Protein AF-A0A7C6FV66-F1 (afdb_monomer_lite)

Sequence (81 aa):
MKSNKSIFIIFFLVLLVSTVGFTEEQVITPQELEGKTLPQIYMMRNEIFAQRGRPFKTYELNNYFRSQDWYQIGVNEDGTV

Foldseek 3Di:
DDDPVVVVVVVVVVVVVVPDDDDDPDDDDVVNCPPDDPVRVVVVVVVVVQLVQDADPDPVSNVVSVVDPNGHHDADPVRHD

Radius of gyration: 20.5 Å; chains: 1; bounding box: 44×24×64 Å

Secondary structure (DSSP, 8-state):
----HHHHHHHHHHHHHTT------PPPPGGGGTT--HHHHHHHHHHHHHHTT----SHHHHHHHHTSTT------TTS--

pLDDT: mean 83.98, std 14.48, range [48.31, 97.88]

Structure (mmCIF, N/CA/C/O backbone):
data_AF-A0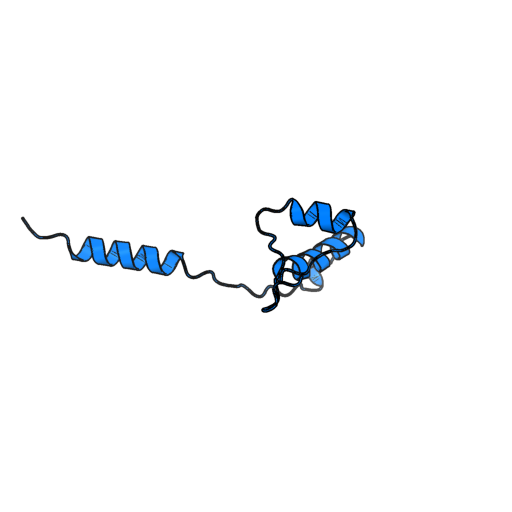A7C6FV66-F1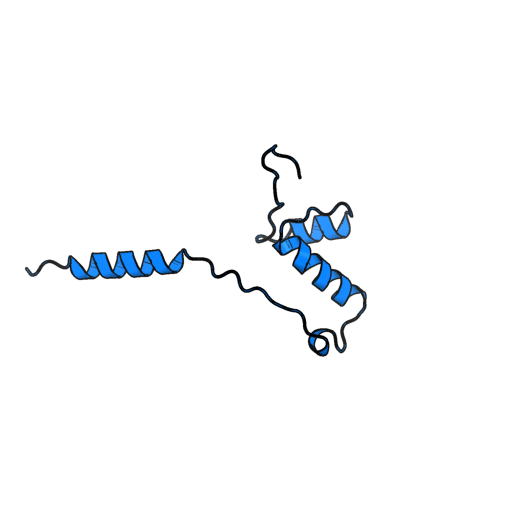
#
_entry.id   AF-A0A7C6FV66-F1
#
loop_
_atom_site.group_PDB
_atom_site.id
_atom_site.type_symbol
_atom_site.label_atom_id
_atom_site.label_alt_id
_atom_site.label_comp_id
_atom_site.label_asym_id
_atom_site.label_entity_id
_atom_site.label_seq_id
_atom_site.pdbx_PDB_ins_code
_atom_site.Cartn_x
_atom_site.Cartn_y
_atom_site.Cartn_z
_atom_site.occupancy
_atom_site.B_iso_or_equiv
_atom_site.auth_seq_id
_atom_site.auth_comp_id
_atom_site.auth_asym_id
_atom_site.auth_atom_id
_atom_site.pdbx_PDB_model_num
ATOM 1 N N . MET A 1 1 ? -28.876 9.616 -51.366 1.00 48.31 1 MET A N 1
ATOM 2 C CA . MET A 1 1 ? -28.189 8.862 -50.294 1.00 48.31 1 MET A CA 1
ATOM 3 C C . MET A 1 1 ? -27.497 9.877 -49.383 1.00 48.31 1 MET A C 1
ATOM 5 O O . MET A 1 1 ? -26.512 10.474 -49.797 1.00 48.31 1 MET A O 1
ATOM 9 N N . LYS A 1 2 ? -28.100 10.227 -48.238 1.00 52.38 2 LYS A N 1
ATOM 10 C CA . LYS A 1 2 ? -27.637 11.336 -47.377 1.00 52.38 2 LYS A CA 1
ATOM 11 C C . LYS A 1 2 ? -26.470 10.827 -46.522 1.00 52.38 2 LYS A C 1
ATOM 13 O O . LYS A 1 2 ? -26.588 9.767 -45.931 1.00 52.38 2 LYS A O 1
ATOM 18 N N . SER A 1 3 ? -25.331 11.515 -46.540 1.00 61.59 3 SER A N 1
ATOM 19 C CA . SER A 1 3 ? -24.080 11.023 -45.947 1.00 61.59 3 SER A CA 1
ATOM 20 C C . SER A 1 3 ? -24.080 11.131 -44.414 1.00 61.59 3 SER A C 1
ATOM 22 O O . SER A 1 3 ? -24.253 12.215 -43.865 1.00 61.59 3 SER A O 1
ATOM 24 N N . ASN A 1 4 ? -23.827 10.009 -43.737 1.00 61.56 4 ASN A N 1
ATOM 25 C CA . ASN A 1 4 ? -23.907 9.799 -42.281 1.00 61.56 4 ASN A CA 1
ATOM 26 C C . ASN A 1 4 ? -22.703 10.368 -41.499 1.00 61.56 4 ASN A C 1
ATOM 28 O O . ASN A 1 4 ? -22.351 9.861 -40.435 1.00 61.56 4 ASN A O 1
ATOM 32 N N . LYS A 1 5 ? -22.019 11.385 -42.032 1.00 64.94 5 LYS A N 1
ATOM 33 C CA . LYS A 1 5 ? -20.748 11.898 -41.483 1.00 64.94 5 LYS A CA 1
ATOM 34 C C . LYS A 1 5 ? -20.884 12.398 -40.038 1.00 64.94 5 LYS A C 1
ATOM 36 O O . LYS A 1 5 ? -19.965 12.231 -39.246 1.00 64.94 5 LYS A O 1
ATOM 41 N N . SER A 1 6 ? -22.054 12.924 -39.673 1.00 65.12 6 SER A N 1
ATOM 42 C CA . SER A 1 6 ? -22.355 13.379 -38.311 1.00 65.12 6 SER A CA 1
ATOM 43 C C . SER A 1 6 ? -22.436 12.238 -37.290 1.00 65.12 6 SER A C 1
ATOM 45 O O . SER A 1 6 ? -22.066 12.438 -36.141 1.00 65.12 6 SER A O 1
ATOM 47 N N . ILE A 1 7 ? -22.856 11.033 -37.696 1.00 69.31 7 ILE A N 1
ATOM 48 C CA . ILE A 1 7 ? -22.918 9.856 -36.809 1.00 69.31 7 ILE A CA 1
ATOM 49 C C . ILE A 1 7 ? -21.508 9.385 -36.448 1.00 69.31 7 ILE A C 1
ATOM 51 O O . ILE A 1 7 ? -21.246 9.076 -35.292 1.00 69.31 7 ILE A O 1
ATOM 55 N N . PHE A 1 8 ? -20.582 9.408 -37.411 1.00 69.94 8 PHE A N 1
ATOM 56 C CA . PHE A 1 8 ? -19.176 9.077 -37.168 1.00 69.94 8 PHE A CA 1
ATOM 57 C C . PHE A 1 8 ? -18.506 10.062 -36.205 1.00 69.94 8 PHE A C 1
ATOM 59 O O . PHE A 1 8 ? -17.771 9.645 -35.318 1.00 69.94 8 PHE A O 1
ATOM 66 N N . ILE A 1 9 ? -18.798 11.359 -36.342 1.00 73.19 9 ILE A N 1
ATOM 67 C CA . ILE A 1 9 ? -18.268 12.400 -35.450 1.00 73.19 9 ILE A CA 1
ATOM 68 C C . ILE A 1 9 ? -18.802 12.226 -34.023 1.00 73.19 9 ILE A C 1
ATOM 70 O O . ILE A 1 9 ? -18.032 12.314 -33.073 1.00 73.19 9 ILE A O 1
ATOM 74 N N . ILE A 1 10 ? -20.094 11.928 -33.862 1.00 71.69 10 ILE A N 1
ATOM 75 C CA . ILE A 1 10 ? -20.698 11.679 -32.544 1.00 71.69 10 ILE A CA 1
ATOM 76 C C . ILE A 1 10 ? -20.117 10.407 -31.914 1.00 71.69 10 ILE A C 1
ATOM 78 O O . ILE A 1 10 ? -19.764 10.415 -30.740 1.00 71.69 10 ILE A O 1
ATOM 82 N N . PHE A 1 11 ? -19.949 9.338 -32.695 1.00 71.81 11 PHE A N 1
ATOM 83 C CA . PHE A 1 11 ? -19.338 8.095 -32.220 1.00 71.81 11 PHE A CA 1
ATOM 84 C C . PHE A 1 11 ? -17.882 8.306 -31.771 1.00 71.81 11 PHE A C 1
ATOM 86 O O . PHE A 1 11 ? -17.468 7.795 -30.734 1.00 71.81 11 PHE A O 1
ATOM 93 N N . PHE A 1 12 ? -17.127 9.125 -32.508 1.00 70.94 12 PHE A N 1
ATOM 94 C CA . PHE A 1 12 ? -15.755 9.496 -32.161 1.00 70.94 12 PHE A CA 1
ATOM 95 C C . PHE A 1 12 ? -15.685 10.370 -30.897 1.00 70.94 12 PHE A C 1
ATOM 97 O O . PHE A 1 12 ? -14.807 10.172 -30.062 1.00 70.94 12 PHE A O 1
ATOM 104 N N . LEU A 1 13 ? -16.641 11.285 -30.707 1.00 67.31 13 LEU A N 1
ATOM 105 C CA . LEU A 1 13 ? -16.734 12.133 -29.514 1.00 67.31 13 LEU A CA 1
ATOM 106 C C . LEU A 1 13 ? -17.073 11.322 -28.247 1.00 67.31 13 LEU A C 1
ATOM 108 O O . LEU A 1 13 ? -16.509 11.573 -27.185 1.00 67.31 13 LEU A O 1
ATOM 112 N N . VAL A 1 14 ? -17.953 10.320 -28.362 1.00 66.56 14 VAL A N 1
ATOM 113 C CA . VAL A 1 14 ? -18.326 9.411 -27.258 1.00 66.56 14 VAL A CA 1
ATOM 114 C C . VAL A 1 14 ? -17.161 8.490 -26.866 1.00 66.56 14 VAL A C 1
ATOM 116 O O . VAL A 1 14 ? -16.926 8.256 -25.678 1.00 66.56 14 VAL A O 1
ATOM 119 N N . LEU A 1 15 ? -16.377 8.026 -27.844 1.00 62.91 15 LEU A N 1
ATOM 120 C CA . LEU A 1 15 ? -15.137 7.280 -27.595 1.00 62.91 15 LEU A CA 1
ATOM 121 C C . LEU A 1 15 ? -14.086 8.119 -26.850 1.00 62.91 15 LEU A C 1
ATOM 123 O O . LEU A 1 15 ? -13.397 7.589 -25.984 1.00 62.91 15 LEU A O 1
ATOM 127 N N . LEU A 1 16 ? -14.003 9.422 -27.133 1.00 63.62 16 LEU A N 1
ATOM 128 C CA . LEU A 1 16 ? -13.023 10.333 -26.527 1.00 63.62 16 LEU A CA 1
ATOM 129 C C . LEU A 1 16 ? -13.334 10.641 -25.049 1.00 63.62 16 LEU A C 1
ATOM 131 O O . LEU A 1 16 ? -12.425 10.761 -24.233 1.00 63.62 16 LEU A O 1
ATOM 135 N N . VAL A 1 17 ? -14.617 10.697 -24.671 1.00 59.47 17 VAL A N 1
ATOM 136 C CA . VAL A 1 17 ? -15.044 10.877 -23.267 1.00 59.47 17 VAL A CA 1
ATOM 137 C C . VAL A 1 17 ? -14.765 9.630 -22.417 1.00 59.47 17 VAL A C 1
ATOM 139 O O . VAL A 1 17 ? -14.467 9.748 -21.233 1.00 59.47 17 VAL A O 1
ATOM 142 N N . SER A 1 18 ? -14.788 8.439 -23.022 1.00 60.81 18 SER A N 1
ATOM 143 C CA . SER A 1 18 ? -14.585 7.160 -22.320 1.00 60.81 18 SER A CA 1
ATOM 144 C C . SER A 1 18 ? -13.142 6.940 -21.840 1.00 60.81 18 SER A C 1
ATOM 146 O O . SER A 1 18 ? -12.904 6.090 -20.988 1.00 60.81 18 SER A O 1
ATOM 148 N N . THR A 1 19 ? -12.169 7.677 -22.388 1.00 59.81 19 THR A N 1
ATOM 149 C CA . THR A 1 19 ? -10.741 7.518 -22.053 1.00 59.81 19 THR A CA 1
ATOM 150 C C . THR A 1 19 ? -10.259 8.434 -20.933 1.00 59.81 19 THR A C 1
ATOM 152 O O . THR A 1 19 ? -9.128 8.288 -20.472 1.00 59.81 19 THR A O 1
ATOM 155 N N . VAL A 1 20 ? -11.075 9.398 -20.499 1.00 63.97 20 VAL A N 1
ATOM 156 C CA . VAL A 1 20 ? -10.683 10.329 -19.437 1.00 63.97 20 VAL A CA 1
ATOM 157 C C . VAL A 1 20 ? -10.991 9.668 -18.095 1.00 63.97 20 VAL A C 1
ATOM 159 O O . VAL A 1 20 ? -12.117 9.711 -17.609 1.00 63.97 20 VAL A O 1
ATOM 162 N N . GLY A 1 21 ? -9.996 8.990 -17.522 1.00 59.28 21 GLY A N 1
ATOM 163 C CA . GLY A 1 21 ? -10.100 8.418 -16.183 1.00 59.28 21 GLY A CA 1
ATOM 164 C C . GLY A 1 21 ? -10.286 9.530 -15.150 1.00 59.28 21 GLY A C 1
ATOM 165 O O . GLY A 1 21 ? -9.378 10.329 -14.932 1.00 59.28 21 GLY A O 1
ATOM 166 N N . PHE A 1 22 ? -11.459 9.597 -14.524 1.00 59.09 22 PHE A N 1
ATOM 167 C CA . PHE A 1 22 ? -11.670 10.435 -13.349 1.00 59.09 22 PHE A CA 1
ATOM 168 C C . PHE A 1 22 ? -10.905 9.821 -12.174 1.00 59.09 22 PHE A C 1
ATOM 170 O O . PHE A 1 22 ? -11.194 8.701 -11.757 1.00 59.09 22 PHE A O 1
ATOM 177 N N . THR A 1 23 ? -9.914 10.534 -11.642 1.00 60.06 23 THR A N 1
ATOM 178 C CA . THR A 1 23 ? -9.276 10.163 -10.376 1.00 60.06 23 THR A CA 1
ATOM 179 C C . THR A 1 23 ? -10.134 10.707 -9.238 1.00 60.06 23 THR A C 1
ATOM 181 O O . THR A 1 23 ? -10.047 11.892 -8.915 1.00 60.06 23 THR A O 1
ATOM 184 N N . GLU A 1 24 ? -10.995 9.874 -8.653 1.00 67.69 24 GLU A N 1
ATOM 185 C CA . GLU A 1 24 ? -11.703 10.246 -7.426 1.00 67.69 24 GLU A CA 1
ATOM 186 C C . GLU A 1 24 ? -10.737 10.178 -6.239 1.00 67.69 24 GLU A C 1
ATOM 188 O O . GLU A 1 24 ? -10.216 9.119 -5.889 1.00 67.69 24 GLU A O 1
ATOM 193 N N . GLU A 1 25 ? -10.472 11.325 -5.615 1.00 75.12 25 GLU A N 1
ATOM 194 C CA . GLU A 1 25 ? -9.722 11.372 -4.366 1.00 75.12 25 GLU A CA 1
ATOM 195 C C . GLU A 1 25 ? -10.660 11.002 -3.210 1.00 75.12 25 GLU A C 1
ATOM 197 O O . GLU A 1 25 ? -11.419 11.827 -2.702 1.00 75.12 25 GLU A O 1
ATOM 202 N N . GLN A 1 26 ? -10.642 9.725 -2.819 1.00 77.38 26 GLN A N 1
ATOM 203 C CA . GLN A 1 26 ? -11.494 9.215 -1.748 1.00 77.38 26 GLN A CA 1
ATOM 204 C C . GLN A 1 26 ? -10.864 9.476 -0.371 1.00 77.38 26 GLN A C 1
ATOM 206 O O . GLN A 1 26 ? -9.786 8.968 -0.047 1.00 77.38 26 GLN A O 1
ATOM 211 N N . VAL A 1 27 ? -11.566 10.235 0.473 1.00 86.81 27 VAL A N 1
ATOM 212 C CA . VAL A 1 27 ? -11.194 10.464 1.877 1.00 86.81 27 VAL A CA 1
ATOM 213 C C . VAL A 1 27 ? -11.923 9.457 2.761 1.00 86.81 27 VAL A C 1
ATOM 215 O O . VAL A 1 27 ? -13.148 9.423 2.765 1.00 86.81 27 VAL A O 1
ATOM 218 N N . ILE A 1 28 ? -11.176 8.670 3.542 1.00 86.69 28 ILE A N 1
ATOM 219 C CA . ILE A 1 28 ? -11.767 7.768 4.540 1.00 86.69 28 ILE A CA 1
ATOM 220 C C . ILE A 1 28 ? -12.275 8.584 5.729 1.00 86.69 28 ILE A C 1
ATOM 222 O O . ILE A 1 28 ? -11.521 9.338 6.353 1.00 86.69 28 ILE A O 1
ATOM 226 N N . THR A 1 29 ? -13.542 8.393 6.072 1.00 90.69 29 THR A N 1
ATOM 227 C CA . THR A 1 29 ? -14.196 9.034 7.214 1.00 90.69 29 THR A CA 1
ATOM 228 C C . THR A 1 29 ? -14.097 8.169 8.480 1.00 90.69 29 THR A C 1
ATOM 230 O O . THR A 1 29 ? -14.027 6.940 8.394 1.00 90.69 29 THR A O 1
ATOM 233 N N . PRO A 1 30 ? -14.140 8.763 9.690 1.00 89.81 30 PRO A N 1
ATOM 234 C CA . PRO A 1 30 ? -14.141 7.992 10.937 1.00 89.81 30 PRO A CA 1
ATOM 235 C C . PRO A 1 30 ? -15.291 6.980 11.039 1.00 89.81 30 PRO A C 1
ATOM 237 O O . PRO A 1 30 ? -15.115 5.912 11.617 1.00 89.81 30 PRO A O 1
ATOM 240 N N . GLN A 1 31 ? -16.447 7.293 10.451 1.00 92.25 31 GLN A N 1
ATOM 241 C CA . GLN A 1 31 ? -17.614 6.413 10.443 1.00 92.25 31 GLN A CA 1
ATOM 242 C C . GLN A 1 31 ? -17.350 5.109 9.672 1.00 92.25 31 GLN A C 1
ATOM 244 O O . GLN A 1 31 ? -17.792 4.044 10.087 1.00 92.25 31 GLN A O 1
ATOM 249 N N . GLU A 1 32 ? -16.573 5.147 8.588 1.00 89.06 32 GLU A N 1
ATOM 250 C CA . GLU A 1 32 ? -16.223 3.945 7.811 1.00 89.06 32 GLU A CA 1
ATOM 251 C C . GLU A 1 32 ? -15.269 2.996 8.553 1.00 89.06 32 GLU A C 1
ATOM 253 O O . GLU A 1 32 ? -15.165 1.805 8.216 1.00 89.06 32 GLU A O 1
ATOM 258 N N . LEU A 1 33 ? -14.579 3.525 9.568 1.00 93.31 33 LEU A N 1
ATOM 259 C CA . LEU A 1 33 ? -13.710 2.771 10.466 1.00 93.31 33 LEU A CA 1
ATOM 260 C C . LEU A 1 33 ? -14.486 2.113 11.614 1.00 93.31 33 LEU A C 1
ATOM 262 O O . LEU A 1 33 ? -13.955 1.212 12.266 1.00 93.31 33 LEU A O 1
ATOM 266 N N . GLU A 1 34 ? -15.730 2.522 11.863 1.00 95.75 34 GLU A N 1
ATOM 267 C CA . GLU A 1 34 ? -16.548 1.961 12.933 1.00 95.75 34 GLU A CA 1
ATOM 268 C C . GLU A 1 34 ? -16.820 0.467 12.683 1.00 95.75 34 GLU A C 1
ATOM 270 O O . GLU A 1 34 ? -17.142 0.035 11.574 1.00 95.75 34 GLU A O 1
ATOM 275 N N . GLY A 1 35 ? -16.606 -0.361 13.709 1.00 95.44 35 GLY A N 1
ATOM 276 C CA . GLY A 1 35 ? -16.756 -1.818 13.615 1.00 95.44 35 GLY A CA 1
ATOM 277 C C . GLY A 1 35 ? -15.667 -2.547 12.812 1.00 95.44 35 GLY A C 1
ATOM 278 O O . GLY A 1 35 ? -15.707 -3.775 12.726 1.00 95.44 35 GLY A O 1
ATOM 279 N N . LYS A 1 36 ? -14.673 -1.842 12.249 1.00 96.75 36 LYS A N 1
ATOM 280 C CA . LYS A 1 36 ? -13.511 -2.473 11.609 1.00 96.75 36 LYS A CA 1
ATOM 281 C C . LYS A 1 36 ? -12.538 -2.994 12.667 1.00 96.75 36 LYS A C 1
ATOM 283 O O . LYS A 1 36 ? -12.213 -2.329 13.647 1.00 96.75 36 LYS A O 1
ATOM 288 N N . THR A 1 37 ? -12.004 -4.181 12.4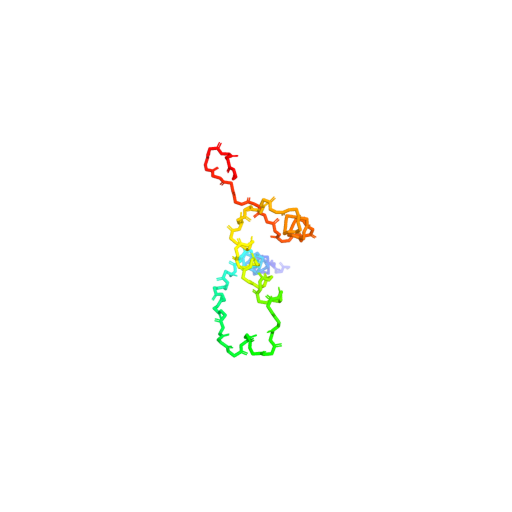23 1.00 97.88 37 THR A N 1
ATOM 289 C CA . THR A 1 37 ? -10.886 -4.736 13.193 1.00 97.88 37 THR A CA 1
ATOM 290 C C . THR A 1 37 ? -9.563 -4.076 12.793 1.00 97.88 37 THR A C 1
ATOM 292 O O . THR A 1 37 ? -9.423 -3.548 11.688 1.00 97.88 37 THR A O 1
ATOM 295 N N . LEU A 1 38 ? -8.549 -4.158 13.662 1.00 96.44 38 LEU A N 1
ATOM 296 C CA . LEU A 1 38 ? -7.209 -3.637 13.363 1.00 96.44 38 LEU A CA 1
ATOM 297 C C . LEU A 1 38 ? -6.620 -4.168 12.038 1.00 96.44 38 LEU A C 1
ATOM 299 O O . LEU A 1 38 ? -6.111 -3.349 11.272 1.00 96.44 38 LEU A O 1
ATOM 303 N N . PRO A 1 39 ? -6.713 -5.474 11.702 1.00 96.56 39 PRO A N 1
ATOM 304 C CA . PRO A 1 39 ? -6.247 -5.972 10.406 1.00 96.56 39 PRO A CA 1
ATOM 305 C C . PRO A 1 39 ? -6.982 -5.354 9.212 1.00 96.56 39 PRO A C 1
ATOM 307 O O . PRO A 1 39 ? -6.360 -5.043 8.200 1.00 96.56 39 PRO A O 1
ATOM 310 N N . GLN A 1 40 ? -8.292 -5.118 9.327 1.00 96.06 40 GLN A N 1
ATOM 311 C CA . GLN A 1 40 ? -9.061 -4.488 8.250 1.00 96.06 40 GLN A CA 1
ATOM 312 C C . GLN A 1 40 ? -8.632 -3.033 8.042 1.00 96.06 40 GLN A C 1
ATOM 314 O O . GLN A 1 40 ? -8.359 -2.637 6.913 1.00 96.06 40 GLN A O 1
ATOM 319 N N . ILE A 1 41 ? -8.491 -2.262 9.125 1.00 96.12 41 ILE A N 1
ATOM 320 C CA . ILE A 1 41 ? -7.997 -0.876 9.057 1.00 96.12 41 ILE A CA 1
ATOM 321 C C . ILE A 1 41 ? -6.578 -0.840 8.472 1.00 96.12 41 ILE A C 1
ATOM 323 O O . ILE A 1 41 ? -6.249 0.023 7.655 1.00 96.12 41 ILE A O 1
ATOM 327 N N . TYR A 1 42 ? -5.735 -1.805 8.849 1.00 95.94 42 TYR A N 1
ATOM 328 C CA . TYR A 1 42 ? -4.392 -1.952 8.298 1.00 95.94 42 TYR A CA 1
ATOM 329 C C . TYR A 1 42 ? -4.412 -2.174 6.780 1.00 95.94 42 TYR A C 1
ATOM 331 O O . TYR A 1 42 ? -3.662 -1.503 6.066 1.00 95.94 42 TYR A O 1
ATOM 339 N N . MET A 1 43 ? -5.276 -3.057 6.274 1.00 96.38 43 MET A N 1
ATOM 340 C CA . MET A 1 43 ? -5.413 -3.290 4.834 1.00 96.38 43 MET A CA 1
ATOM 341 C C . MET A 1 43 ? -5.944 -2.060 4.098 1.00 96.38 43 MET A C 1
ATOM 343 O O . MET A 1 43 ? -5.315 -1.644 3.129 1.00 96.38 43 MET A O 1
ATOM 347 N N . MET A 1 44 ? -6.995 -1.410 4.612 1.00 94.81 44 MET A N 1
ATOM 348 C CA . MET A 1 44 ? -7.566 -0.187 4.021 1.00 94.81 44 MET A CA 1
ATOM 349 C C . MET A 1 44 ? -6.514 0.915 3.860 1.00 94.81 44 MET A C 1
ATOM 351 O O . MET A 1 44 ? -6.384 1.529 2.804 1.00 94.81 44 MET A O 1
ATOM 355 N N . ARG A 1 45 ? -5.694 1.142 4.894 1.00 95.06 45 ARG A N 1
ATOM 356 C CA . ARG A 1 45 ? -4.602 2.121 4.819 1.00 95.06 45 ARG A CA 1
ATOM 357 C C . ARG A 1 45 ? -3.565 1.739 3.762 1.00 95.06 45 ARG A C 1
ATOM 359 O O . ARG A 1 45 ? -3.057 2.608 3.060 1.00 95.06 45 ARG A O 1
ATOM 366 N N . ASN A 1 46 ? -3.191 0.462 3.677 1.00 97.31 46 ASN A N 1
ATOM 367 C CA . ASN A 1 46 ? -2.207 0.034 2.685 1.00 97.31 46 ASN A CA 1
ATOM 368 C C . ASN A 1 46 ? -2.760 0.095 1.259 1.00 97.31 46 ASN A C 1
ATOM 370 O O . ASN A 1 46 ? -2.003 0.414 0.352 1.00 97.31 46 ASN A O 1
ATOM 374 N N . GLU A 1 47 ? -4.056 -0.117 1.064 1.00 95.31 47 GLU A N 1
ATOM 375 C CA . GLU A 1 47 ? -4.709 0.030 -0.237 1.00 95.31 47 GLU A CA 1
ATOM 376 C C . GLU A 1 47 ? -4.595 1.462 -0.771 1.00 95.31 47 GLU A C 1
ATOM 378 O O . GLU A 1 47 ? -4.196 1.658 -1.915 1.00 95.31 47 GLU A O 1
ATOM 383 N N . ILE A 1 48 ? -4.782 2.468 0.090 1.00 93.75 48 ILE A N 1
ATOM 384 C CA . ILE A 1 48 ? -4.563 3.884 -0.251 1.00 93.75 48 ILE A CA 1
ATOM 385 C C . ILE A 1 48 ? -3.131 4.145 -0.753 1.00 93.75 48 ILE A C 1
ATOM 387 O O . ILE A 1 48 ? -2.902 4.972 -1.641 1.00 93.75 48 ILE A O 1
ATOM 391 N N . PHE A 1 49 ? -2.139 3.464 -0.176 1.00 94.38 49 PHE A N 1
ATOM 392 C CA . PHE A 1 49 ? -0.761 3.559 -0.652 1.00 94.38 49 PHE A CA 1
ATOM 393 C C . PHE A 1 49 ? -0.535 2.767 -1.944 1.00 94.38 49 PHE A C 1
ATOM 395 O O . PHE A 1 49 ? 0.220 3.215 -2.805 1.00 94.38 49 PHE A O 1
ATOM 402 N N . ALA A 1 50 ? -1.182 1.612 -2.085 1.00 95.94 50 ALA A N 1
ATOM 403 C CA . ALA A 1 50 ? -1.093 0.764 -3.266 1.00 95.94 50 ALA A CA 1
ATOM 404 C C . ALA A 1 50 ? -1.678 1.457 -4.504 1.00 95.94 50 ALA A C 1
ATOM 406 O O . ALA A 1 50 ? -1.064 1.415 -5.564 1.00 95.94 50 ALA A O 1
ATOM 407 N N . GLN A 1 51 ? -2.799 2.170 -4.355 1.00 93.06 51 GLN A N 1
ATOM 408 C CA . GLN A 1 51 ? -3.402 2.985 -5.418 1.00 93.06 51 GLN A CA 1
ATOM 409 C C . GLN A 1 51 ? -2.459 4.087 -5.928 1.00 93.06 51 GLN A C 1
ATOM 411 O O . GLN A 1 51 ? -2.526 4.470 -7.089 1.00 93.06 51 GLN A O 1
ATOM 416 N N . ARG A 1 52 ? -1.540 4.569 -5.078 1.00 92.31 52 ARG A N 1
ATOM 417 C CA . ARG A 1 52 ? -0.480 5.526 -5.451 1.00 92.31 52 ARG A CA 1
ATOM 418 C C . ARG A 1 52 ? 0.815 4.849 -5.915 1.00 92.31 52 ARG A C 1
ATOM 420 O O . ARG A 1 52 ? 1.851 5.497 -6.014 1.00 92.31 52 ARG A O 1
ATOM 427 N N . GLY A 1 53 ? 0.777 3.539 -6.131 1.00 93.81 53 GLY A N 1
ATOM 428 C CA . GLY A 1 53 ? 1.896 2.742 -6.612 1.00 93.81 53 GLY A CA 1
ATOM 429 C C . GLY A 1 53 ? 3.027 2.520 -5.615 1.00 93.81 53 GLY A C 1
ATOM 430 O O . GLY A 1 53 ? 4.137 2.180 -6.016 1.00 93.81 53 GLY A O 1
ATOM 431 N N . ARG A 1 54 ? 2.780 2.659 -4.306 1.00 95.50 54 ARG A N 1
ATOM 432 C CA . ARG A 1 54 ? 3.806 2.368 -3.296 1.00 95.50 54 ARG A CA 1
ATOM 433 C C . ARG A 1 54 ? 4.210 0.884 -3.348 1.00 95.50 54 ARG A C 1
ATOM 435 O O . ARG A 1 54 ? 3.337 0.032 -3.161 1.00 95.50 54 ARG A O 1
ATOM 442 N N . PRO A 1 55 ? 5.502 0.537 -3.487 1.00 94.81 55 PRO A N 1
ATOM 443 C CA . PRO A 1 55 ? 5.962 -0.842 -3.354 1.00 94.81 55 PRO A CA 1
ATOM 444 C C . PRO A 1 55 ? 5.947 -1.317 -1.895 1.00 94.81 55 PRO A C 1
ATOM 446 O O . PRO A 1 55 ? 6.259 -0.576 -0.958 1.00 94.81 55 PRO A O 1
ATOM 449 N N . PHE A 1 56 ? 5.622 -2.595 -1.688 1.00 96.00 56 PHE A N 1
ATOM 450 C CA . PHE A 1 56 ? 5.613 -3.223 -0.363 1.00 96.00 56 PHE A CA 1
ATOM 451 C C . PHE A 1 56 ? 6.787 -4.184 -0.188 1.00 96.00 56 PHE A C 1
ATOM 453 O O . PHE A 1 56 ? 7.019 -5.038 -1.038 1.00 96.00 56 PHE A O 1
ATOM 460 N N . LYS A 1 57 ? 7.505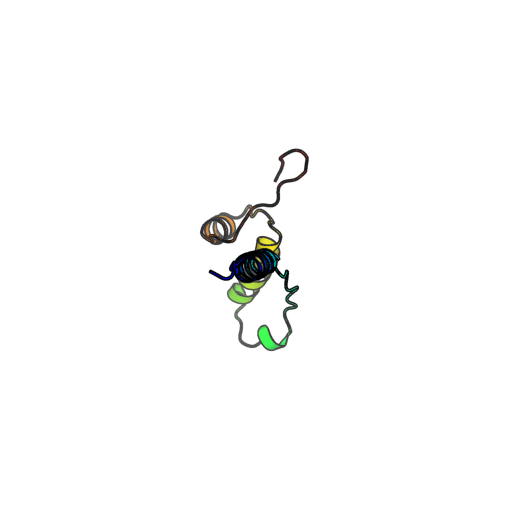 -4.075 0.937 1.00 95.00 57 LYS A N 1
ATOM 461 C CA . LYS A 1 57 ? 8.637 -4.960 1.274 1.00 95.00 57 LYS A CA 1
ATOM 462 C C . LYS A 1 57 ? 8.211 -6.221 2.028 1.00 95.00 57 LYS A C 1
ATOM 464 O O . LYS A 1 57 ? 8.862 -7.252 1.919 1.00 95.00 57 LYS A O 1
ATOM 469 N N . THR A 1 58 ? 7.133 -6.141 2.804 1.00 96.81 58 THR A N 1
ATOM 470 C CA . THR A 1 58 ? 6.608 -7.285 3.554 1.00 96.81 58 THR A CA 1
ATOM 471 C C . THR A 1 58 ? 5.980 -8.286 2.595 1.00 96.81 58 THR A C 1
ATOM 473 O O . THR A 1 58 ? 5.158 -7.890 1.770 1.00 96.81 58 THR A O 1
ATOM 476 N N . TYR A 1 59 ? 6.326 -9.567 2.742 1.00 96.94 59 TYR A N 1
ATOM 477 C CA . TYR A 1 59 ? 5.837 -10.644 1.876 1.00 96.94 59 TYR A CA 1
ATOM 478 C C . TYR A 1 59 ? 4.309 -10.652 1.747 1.00 96.94 59 TYR A C 1
ATOM 480 O O . TYR A 1 59 ? 3.796 -10.683 0.638 1.00 96.94 59 TYR A O 1
ATOM 488 N N . GLU A 1 60 ? 3.589 -10.547 2.865 1.00 96.19 60 GLU A N 1
ATOM 489 C CA . GLU A 1 60 ? 2.123 -10.572 2.897 1.00 96.19 60 GLU A CA 1
ATOM 490 C C . GLU A 1 60 ? 1.492 -9.468 2.036 1.00 96.19 60 GLU A C 1
ATOM 492 O O . GLU A 1 60 ? 0.730 -9.758 1.116 1.00 96.19 60 GLU A O 1
ATOM 497 N N . LEU A 1 61 ? 1.863 -8.206 2.278 1.00 97.69 61 LEU A N 1
ATOM 498 C CA . LEU A 1 61 ? 1.348 -7.069 1.512 1.00 97.69 61 LEU A CA 1
ATOM 499 C C . LEU A 1 61 ? 1.787 -7.117 0.049 1.00 97.69 61 LEU A C 1
ATOM 501 O O . LEU A 1 61 ? 1.005 -6.787 -0.838 1.00 97.69 61 LEU A O 1
ATOM 505 N N . ASN A 1 62 ? 3.036 -7.516 -0.207 1.00 96.75 62 ASN A N 1
ATOM 506 C CA . ASN A 1 62 ? 3.552 -7.619 -1.564 1.00 96.75 62 ASN A CA 1
ATOM 507 C C . ASN A 1 62 ? 2.767 -8.663 -2.362 1.00 96.75 62 ASN A C 1
ATOM 509 O O . ASN A 1 62 ? 2.288 -8.357 -3.448 1.00 96.75 62 ASN A O 1
ATOM 513 N N . ASN A 1 63 ? 2.582 -9.854 -1.794 1.00 97.88 63 ASN A N 1
ATOM 514 C CA . ASN A 1 63 ? 1.836 -10.936 -2.419 1.00 97.88 63 ASN A CA 1
ATOM 515 C C . ASN A 1 63 ? 0.363 -10.556 -2.629 1.00 97.88 63 ASN A C 1
ATOM 517 O O . ASN A 1 63 ? -0.173 -10.760 -3.714 1.00 97.88 63 ASN A O 1
ATOM 521 N N . TYR A 1 64 ? -0.270 -9.942 -1.623 1.00 97.75 64 TYR A N 1
ATOM 522 C CA . TYR A 1 64 ? -1.655 -9.487 -1.731 1.00 97.75 64 TYR A CA 1
ATOM 523 C C . TYR A 1 64 ? -1.831 -8.446 -2.842 1.00 97.75 64 TYR A C 1
ATOM 525 O O . TYR A 1 64 ? -2.623 -8.669 -3.754 1.00 97.75 64 TYR A O 1
ATOM 533 N N . PHE A 1 65 ? -1.084 -7.337 -2.823 1.00 97.88 65 PHE A N 1
ATOM 534 C CA . PHE A 1 65 ? -1.296 -6.267 -3.802 1.00 97.88 65 PHE A CA 1
ATOM 535 C C . PHE A 1 65 ? -0.819 -6.638 -5.205 1.00 97.88 65 PHE A C 1
ATOM 537 O O . PHE A 1 65 ? -1.485 -6.281 -6.167 1.00 97.88 65 PHE A O 1
ATOM 544 N N . ARG A 1 66 ? 0.255 -7.428 -5.358 1.00 96.56 66 ARG A N 1
ATOM 545 C CA . ARG A 1 66 ? 0.664 -7.939 -6.682 1.00 96.56 66 ARG A CA 1
ATOM 546 C C . ARG A 1 66 ? -0.352 -8.883 -7.319 1.00 96.56 66 ARG A C 1
ATOM 548 O O . ARG A 1 66 ? -0.292 -9.071 -8.527 1.00 96.56 66 ARG A O 1
ATOM 555 N N . SER A 1 67 ? -1.248 -9.478 -6.531 1.00 97.38 67 SER A N 1
ATOM 556 C CA . SER A 1 67 ? -2.354 -10.283 -7.063 1.00 97.38 67 SER A CA 1
ATOM 557 C C . SER A 1 67 ? -3.540 -9.449 -7.561 1.00 97.38 67 SER A C 1
ATOM 559 O O . SER A 1 67 ? -4.483 -10.016 -8.101 1.00 97.38 67 SER A O 1
ATOM 561 N N . GLN A 1 68 ? -3.517 -8.124 -7.374 1.00 97.50 68 GLN A N 1
ATOM 562 C CA . GLN A 1 68 ? -4.579 -7.227 -7.821 1.00 97.50 68 GLN A CA 1
ATOM 563 C C . GLN A 1 68 ? -4.260 -6.668 -9.210 1.00 97.50 68 GLN A C 1
ATOM 565 O O . GLN A 1 68 ? -3.231 -6.020 -9.389 1.00 97.50 68 GLN A O 1
ATOM 570 N N . ASP A 1 69 ? -5.172 -6.836 -10.170 1.00 96.31 69 ASP A N 1
ATOM 571 C CA . ASP A 1 69 ? -4.974 -6.391 -11.562 1.00 96.31 69 ASP A CA 1
ATOM 572 C C . ASP A 1 69 ? -4.770 -4.871 -11.699 1.00 96.31 69 ASP A C 1
ATOM 574 O O . ASP A 1 69 ? -4.138 -4.396 -12.642 1.00 96.31 69 ASP A O 1
ATOM 578 N N . TRP A 1 70 ? -5.300 -4.093 -10.751 1.00 93.19 70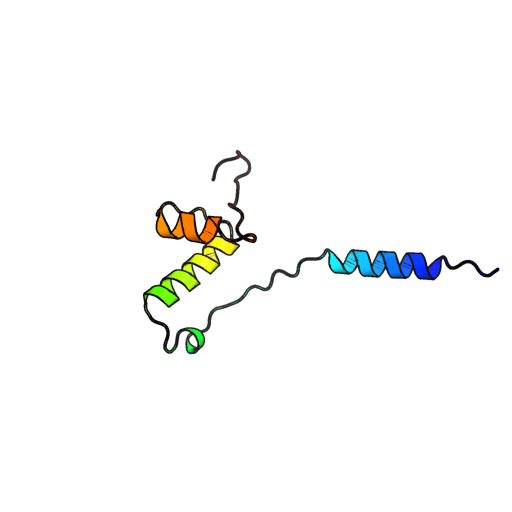 TRP A N 1
ATOM 5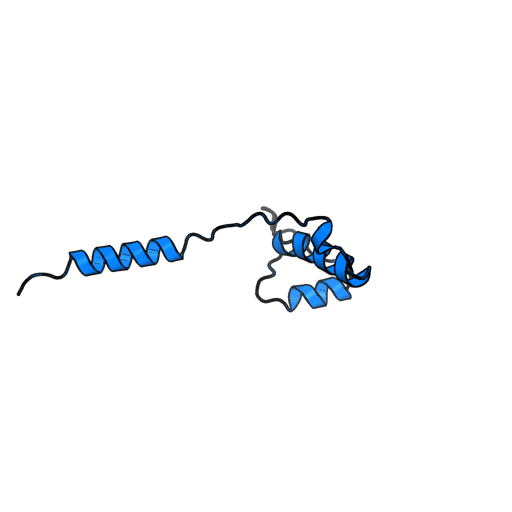79 C CA . TRP A 1 70 ? -5.205 -2.633 -10.736 1.00 93.19 70 TRP A CA 1
ATOM 580 C C . TRP A 1 70 ? -3.900 -2.103 -10.124 1.00 93.19 70 TRP A C 1
ATOM 582 O O . TRP A 1 70 ? -3.600 -0.918 -10.265 1.00 93.19 70 TRP A O 1
ATOM 592 N N . TYR A 1 71 ? -3.127 -2.933 -9.417 1.00 96.00 71 TYR A N 1
ATOM 593 C CA . TYR A 1 71 ? -1.946 -2.469 -8.694 1.00 96.00 71 TYR A CA 1
ATOM 594 C C . TYR A 1 71 ? -0.733 -2.358 -9.617 1.00 96.00 71 TYR A C 1
ATOM 596 O O . TYR A 1 71 ? -0.233 -3.344 -10.158 1.00 96.00 71 TYR A O 1
ATOM 604 N N . GLN A 1 72 ? -0.209 -1.142 -9.737 1.00 95.06 72 GLN A N 1
ATOM 605 C CA . GLN A 1 72 ? 0.998 -0.847 -10.499 1.00 95.06 72 GLN A CA 1
ATOM 606 C C . GLN A 1 72 ? 2.001 -0.145 -9.597 1.00 95.06 72 GLN A C 1
ATOM 608 O O . GLN A 1 72 ? 1.650 0.804 -8.905 1.00 95.06 72 GLN A O 1
ATOM 613 N N . ILE A 1 73 ? 3.251 -0.608 -9.587 1.00 94.44 73 ILE A N 1
ATOM 614 C CA . ILE A 1 73 ? 4.306 0.040 -8.804 1.00 94.44 73 ILE A CA 1
ATOM 615 C C . ILE A 1 73 ? 4.708 1.333 -9.517 1.00 94.44 73 ILE A C 1
ATOM 617 O O . ILE A 1 73 ? 5.006 1.310 -10.710 1.00 94.44 73 ILE A O 1
ATOM 621 N N . GLY A 1 74 ? 4.719 2.443 -8.781 1.00 91.12 74 GLY A N 1
ATOM 622 C CA . GLY A 1 74 ? 5.219 3.720 -9.269 1.00 91.12 74 GLY A CA 1
ATOM 623 C C . GLY A 1 74 ? 6.720 3.626 -9.507 1.00 91.12 74 GLY A C 1
ATOM 624 O O . GLY A 1 74 ? 7.455 3.191 -8.625 1.00 91.12 74 GLY A O 1
ATOM 625 N N . VAL A 1 75 ? 7.154 4.006 -10.703 1.00 88.94 75 VAL A N 1
ATOM 626 C CA . VAL A 1 75 ? 8.561 3.988 -11.110 1.00 88.94 75 VAL A CA 1
ATOM 627 C C . VAL A 1 75 ? 9.043 5.432 -11.210 1.00 88.94 75 VAL A C 1
ATOM 629 O O . VAL A 1 75 ? 8.367 6.266 -11.816 1.00 88.94 75 VAL A O 1
ATOM 632 N N . ASN A 1 76 ? 10.189 5.732 -10.604 1.00 81.94 76 ASN A N 1
ATOM 633 C CA . ASN A 1 76 ? 10.840 7.036 -10.713 1.00 81.94 76 ASN A CA 1
ATOM 634 C C . ASN A 1 76 ? 11.397 7.254 -12.134 1.00 81.94 76 ASN A C 1
ATOM 636 O O . ASN A 1 76 ? 11.559 6.308 -12.905 1.00 81.94 76 ASN A O 1
ATOM 640 N N . GLU A 1 77 ? 11.749 8.496 -12.478 1.00 80.62 77 GLU A N 1
ATOM 641 C CA . GLU A 1 77 ? 12.317 8.838 -13.798 1.00 80.62 77 GLU A CA 1
ATOM 642 C C . GLU A 1 77 ? 13.597 8.049 -14.136 1.00 80.62 77 GLU A C 1
ATOM 644 O O . GLU A 1 77 ? 13.894 7.806 -15.304 1.00 80.62 77 GLU A O 1
ATOM 649 N N . ASP A 1 78 ? 14.338 7.611 -13.115 1.00 81.25 78 ASP A N 1
ATOM 650 C CA . ASP A 1 78 ? 15.560 6.811 -13.230 1.00 81.25 78 ASP A CA 1
ATOM 651 C C . ASP A 1 78 ? 15.307 5.290 -13.310 1.00 81.25 78 ASP A C 1
ATOM 653 O O . ASP A 1 78 ? 16.255 4.503 -13.342 1.00 81.25 78 ASP A O 1
ATOM 657 N N . GLY A 1 79 ? 14.043 4.856 -13.343 1.00 75.00 79 GLY A N 1
ATOM 658 C CA . GLY A 1 79 ? 13.665 3.444 -13.407 1.00 75.00 79 GLY A CA 1
ATOM 659 C C . GLY A 1 79 ? 13.660 2.718 -12.058 1.00 75.00 79 GLY A C 1
ATOM 660 O O . GLY A 1 79 ? 13.436 1.505 -12.028 1.00 75.00 79 GLY A O 1
ATOM 661 N N . THR A 1 80 ? 13.908 3.417 -10.946 1.00 79.44 80 THR A N 1
ATOM 662 C CA . THR A 1 80 ? 13.872 2.820 -9.601 1.00 79.44 80 THR A CA 1
ATOM 663 C C . THR A 1 80 ? 12.452 2.749 -9.031 1.00 79.44 80 THR A C 1
ATOM 665 O O . THR A 1 80 ? 11.566 3.507 -9.429 1.00 79.44 80 THR A O 1
ATOM 668 N N . VAL A 1 81 ? 12.244 1.819 -8.091 1.00 77.12 81 VAL A N 1
ATOM 669 C CA . VAL A 1 81 ? 10.994 1.582 -7.341 1.00 77.12 81 VAL A CA 1
ATOM 670 C C . VAL A 1 81 ? 11.221 1.692 -5.841 1.00 77.12 81 VAL A C 1
ATOM 672 O O . VAL A 1 81 ? 12.241 1.151 -5.354 1.00 77.12 81 VAL A O 1
#